Protein AF-A0ABD3WMX4-F1 (afdb_monomer_lite)

Secondary structure (DSSP, 8-state):
-----HHHHHHH-HHHHHHHHHHHTTSPPPGGGS--SHHHHHHHHTGGGEEEESEEEEEEEETTEEEEEE---HHHHHHHHHHHHHHS--

Structure (mmCIF, N/CA/C/O backbone):
data_AF-A0ABD3WMX4-F1
#
_entry.id   AF-A0ABD3WMX4-F1
#
loop_
_atom_site.group_PDB
_atom_site.id
_atom_site.type_symbol
_atom_site.label_atom_id
_atom_site.label_alt_id
_atom_site.label_comp_id
_atom_site.label_asym_id
_atom_site.label_entity_id
_atom_site.label_seq_id
_atom_site.pdbx_PDB_ins_code
_atom_site.Cartn_x
_atom_site.Cartn_y
_atom_site.Cartn_z
_atom_site.occupancy
_atom_site.B_iso_or_equiv
_atom_site.auth_seq_id
_atom_site.auth_comp_id
_atom_site.auth_asym_id
_atom_site.auth_atom_id
_atom_site.pdbx_PDB_model_num
ATOM 1 N N . MET A 1 1 ? 14.107 -14.092 -7.686 1.00 52.16 1 MET A N 1
ATOM 2 C CA . MET A 1 1 ? 13.199 -13.299 -6.838 1.00 52.16 1 MET A CA 1
ATOM 3 C C . MET A 1 1 ? 12.352 -14.294 -6.073 1.00 52.16 1 MET A C 1
ATOM 5 O O . MET A 1 1 ? 11.611 -15.041 -6.696 1.00 52.16 1 MET A O 1
ATOM 9 N N . THR A 1 2 ? 12.589 -14.436 -4.772 1.00 55.06 2 THR A N 1
ATOM 10 C CA . THR A 1 2 ? 11.774 -15.285 -3.892 1.00 55.06 2 THR A CA 1
ATOM 11 C C . THR A 1 2 ? 10.303 -14.923 -4.084 1.00 55.06 2 THR A C 1
ATOM 13 O O . THR A 1 2 ? 9.986 -13.752 -4.297 1.00 55.06 2 THR A O 1
ATOM 16 N N . ASP A 1 3 ? 9.421 -15.917 -4.046 1.00 79.25 3 ASP A N 1
ATOM 17 C CA . ASP A 1 3 ? 7.976 -15.718 -4.152 1.00 79.25 3 ASP A CA 1
ATOM 18 C C . ASP A 1 3 ? 7.494 -15.017 -2.868 1.00 79.25 3 ASP A C 1
ATOM 20 O O . ASP A 1 3 ? 7.157 -15.646 -1.864 1.00 79.25 3 ASP A O 1
ATOM 24 N N . ILE A 1 4 ? 7.647 -13.688 -2.822 1.00 86.19 4 ILE A N 1
ATOM 25 C CA . ILE A 1 4 ? 7.300 -12.888 -1.649 1.00 86.19 4 ILE A CA 1
ATOM 26 C C . ILE A 1 4 ? 5.779 -12.874 -1.547 1.00 86.19 4 ILE A C 1
ATOM 28 O O . ILE A 1 4 ? 5.091 -12.275 -2.375 1.00 86.19 4 ILE A O 1
ATOM 32 N N . ASP A 1 5 ? 5.259 -13.454 -0.469 1.00 92.88 5 ASP A N 1
ATOM 33 C CA . ASP A 1 5 ? 3.863 -13.273 -0.096 1.00 92.88 5 ASP A CA 1
ATOM 34 C C . ASP A 1 5 ? 3.635 -11.821 0.357 1.00 92.88 5 ASP A C 1
ATOM 36 O O . ASP A 1 5 ? 3.864 -11.431 1.510 1.00 92.88 5 ASP A O 1
ATOM 40 N N . TRP A 1 6 ? 3.175 -10.996 -0.583 1.00 93.69 6 TRP A N 1
ATOM 41 C CA . TRP A 1 6 ? 2.911 -9.578 -0.358 1.00 93.69 6 TRP A CA 1
ATOM 42 C C . TRP A 1 6 ? 1.774 -9.321 0.627 1.00 93.69 6 TRP A C 1
ATOM 44 O O . TRP A 1 6 ? 1.772 -8.276 1.279 1.00 93.69 6 TRP A O 1
ATOM 54 N N . SER A 1 7 ? 0.831 -10.254 0.772 1.00 93.44 7 SER A N 1
ATOM 55 C CA . SER A 1 7 ? -0.235 -10.155 1.772 1.00 93.44 7 SER A CA 1
ATOM 56 C C . SER A 1 7 ? 0.355 -10.245 3.168 1.00 93.44 7 SER A C 1
ATOM 58 O O . SER A 1 7 ? 0.141 -9.354 4.000 1.00 93.44 7 SER A O 1
ATOM 60 N N . VAL A 1 8 ? 1.204 -11.246 3.398 1.00 94.06 8 VAL A N 1
ATOM 61 C CA . VAL A 1 8 ? 1.926 -11.382 4.662 1.00 94.06 8 VAL A CA 1
ATOM 62 C C . VAL A 1 8 ? 2.847 -10.183 4.883 1.00 94.06 8 VAL A C 1
ATOM 64 O O . VAL A 1 8 ? 2.818 -9.595 5.968 1.00 94.06 8 VAL A O 1
ATOM 67 N N . ALA A 1 9 ? 3.611 -9.760 3.875 1.00 94.69 9 ALA A N 1
ATOM 68 C CA . ALA A 1 9 ? 4.554 -8.652 4.010 1.00 94.69 9 ALA A CA 1
ATOM 69 C C . ALA A 1 9 ? 3.853 -7.320 4.345 1.00 94.69 9 ALA A C 1
ATOM 71 O O . ALA A 1 9 ? 4.229 -6.643 5.304 1.00 94.69 9 ALA A O 1
ATOM 72 N N . GLN A 1 10 ? 2.780 -6.964 3.630 1.00 95.38 10 GLN A N 1
ATOM 73 C CA . GLN A 1 10 ? 2.006 -5.753 3.924 1.00 95.38 10 GLN A CA 1
ATOM 74 C C . GLN A 1 10 ? 1.279 -5.824 5.271 1.00 95.38 10 GLN A C 1
ATOM 76 O O . GLN A 1 10 ? 1.154 -4.802 5.946 1.00 95.38 10 GLN A O 1
ATOM 81 N N . SER A 1 11 ? 0.825 -7.008 5.697 1.00 93.19 11 SER A N 1
ATOM 82 C CA . SER A 1 11 ? 0.182 -7.178 7.007 1.00 93.19 11 SER A CA 1
ATOM 83 C C . SER A 1 11 ? 1.144 -6.945 8.180 1.00 93.19 11 SER A C 1
ATOM 85 O O . SER A 1 11 ? 0.706 -6.554 9.264 1.00 93.19 11 SER A O 1
ATOM 87 N N . LYS A 1 12 ? 2.449 -7.157 7.969 1.00 95.00 12 LYS A N 1
ATOM 88 C CA . LYS A 1 12 ? 3.498 -6.919 8.968 1.00 95.00 12 LYS A CA 1
ATOM 89 C C . LYS A 1 12 ? 3.944 -5.455 9.015 1.00 95.00 12 LYS A C 1
ATOM 91 O O . LYS A 1 12 ? 4.429 -5.014 10.054 1.00 95.00 12 LYS A O 1
ATOM 96 N N . ASP A 1 13 ? 3.752 -4.690 7.939 1.00 95.50 13 ASP A N 1
ATOM 97 C CA . ASP A 1 13 ? 4.084 -3.265 7.912 1.00 95.50 13 ASP A CA 1
ATOM 98 C C . ASP A 1 13 ? 3.046 -2.450 8.712 1.00 95.50 13 ASP A C 1
ATOM 100 O O . ASP A 1 13 ? 1.856 -2.460 8.380 1.00 95.50 13 ASP A O 1
ATOM 104 N N . PRO A 1 14 ? 3.453 -1.725 9.771 1.00 93.56 14 PRO A N 1
ATOM 105 C CA . PRO A 1 14 ? 2.515 -1.033 10.649 1.00 93.56 14 PRO A CA 1
ATOM 106 C C . PRO A 1 14 ? 1.755 0.094 9.942 1.00 93.56 14 PRO A C 1
ATOM 108 O O . PRO A 1 14 ? 0.594 0.330 10.274 1.00 93.56 14 PRO A O 1
ATOM 111 N N . VAL A 1 15 ? 2.380 0.756 8.963 1.00 93.88 15 VAL A N 1
ATOM 112 C CA . VAL A 1 15 ? 1.762 1.839 8.195 1.00 93.88 15 VAL A CA 1
ATOM 113 C C . VAL A 1 15 ? 0.759 1.240 7.219 1.00 93.88 15 VAL A C 1
ATOM 115 O O . VAL A 1 15 ? -0.419 1.592 7.244 1.00 93.88 15 VAL A O 1
ATOM 118 N N . ILE A 1 16 ? 1.196 0.300 6.379 1.00 94.62 16 ILE A N 1
ATOM 119 C CA . ILE A 1 16 ? 0.345 -0.278 5.332 1.00 94.62 16 ILE A CA 1
ATOM 120 C C . ILE A 1 16 ? -0.829 -1.044 5.940 1.00 94.62 16 ILE A C 1
ATOM 122 O O . ILE A 1 16 ? -1.957 -0.887 5.471 1.00 94.62 16 ILE A O 1
ATOM 126 N N . ARG A 1 17 ? -0.616 -1.800 7.024 1.00 92.94 17 ARG A N 1
ATOM 127 C CA . ARG A 1 17 ? -1.691 -2.510 7.730 1.00 92.94 17 ARG A CA 1
ATOM 128 C C . ARG A 1 17 ? -2.812 -1.573 8.175 1.00 92.94 17 ARG A C 1
ATOM 130 O O . ARG A 1 17 ? -3.981 -1.947 8.098 1.00 92.94 17 ARG A O 1
ATOM 137 N N . GLU A 1 18 ? -2.485 -0.372 8.650 1.00 91.56 18 GLU A N 1
ATOM 138 C CA . GLU A 1 18 ? -3.498 0.618 9.028 1.00 91.56 18 GLU A CA 1
ATOM 139 C C . GLU A 1 18 ? -4.331 1.053 7.814 1.00 91.56 18 GLU A C 1
ATOM 141 O O . GLU A 1 18 ? -5.560 1.118 7.883 1.00 91.56 18 GLU A O 1
ATOM 146 N N . TRP A 1 19 ? -3.676 1.279 6.676 1.00 91.94 19 TRP A N 1
ATOM 147 C CA . TRP A 1 19 ? -4.344 1.670 5.437 1.00 91.94 19 TRP A CA 1
ATOM 148 C C . TRP A 1 19 ? -5.157 0.546 4.801 1.00 91.94 19 TRP A C 1
ATOM 150 O O . TRP A 1 19 ? -6.216 0.829 4.249 1.00 91.94 19 TRP A O 1
ATOM 160 N N . ILE A 1 20 ? -4.742 -0.715 4.942 1.00 91.81 20 ILE A N 1
ATOM 161 C CA . ILE A 1 20 ? -5.557 -1.873 4.548 1.00 91.81 20 ILE A CA 1
ATOM 162 C C . ILE A 1 20 ? -6.877 -1.876 5.321 1.00 91.81 20 ILE A C 1
ATOM 164 O O . ILE A 1 20 ? -7.931 -2.061 4.714 1.00 91.81 20 ILE A O 1
ATOM 168 N N . LYS A 1 21 ? -6.842 -1.637 6.641 1.00 89.31 21 LYS A N 1
ATOM 169 C CA . LYS A 1 21 ? -8.062 -1.552 7.460 1.00 89.31 21 LYS A CA 1
ATOM 170 C C . LYS A 1 21 ? -8.970 -0.424 6.967 1.00 89.31 21 LYS A C 1
ATOM 172 O O . LYS A 1 21 ? -10.108 -0.685 6.606 1.00 89.31 21 LYS A O 1
ATOM 177 N N . LYS A 1 22 ? -8.433 0.794 6.835 1.00 88.44 22 LYS A N 1
ATOM 178 C CA . LYS A 1 22 ? -9.204 1.967 6.380 1.00 88.44 22 LYS A CA 1
ATOM 179 C C . LYS A 1 22 ? -9.753 1.812 4.954 1.00 88.44 22 LYS A C 1
ATOM 181 O O . LYS A 1 22 ? -10.839 2.297 4.662 1.00 88.44 22 LYS A O 1
ATOM 186 N N . ALA A 1 23 ? -9.033 1.133 4.059 1.00 88.12 23 ALA A N 1
ATOM 187 C CA . ALA A 1 23 ? -9.493 0.877 2.693 1.00 88.12 23 ALA A CA 1
ATOM 188 C C . ALA A 1 23 ? -10.678 -0.107 2.635 1.00 88.12 23 ALA A C 1
ATOM 190 O O . ALA A 1 23 ? -11.509 0.006 1.733 1.00 88.12 23 ALA A O 1
ATOM 191 N N . ARG A 1 24 ? -10.792 -1.045 3.592 1.00 86.12 24 ARG A N 1
ATOM 192 C CA . ARG A 1 24 ? -11.956 -1.950 3.695 1.00 86.12 24 ARG A CA 1
ATOM 193 C C . ARG A 1 24 ? -13.240 -1.205 4.040 1.00 86.12 24 ARG A C 1
ATOM 195 O O . ARG A 1 24 ? -14.291 -1.565 3.520 1.00 86.12 24 ARG A O 1
ATOM 202 N N . ASP A 1 25 ? -13.133 -0.138 4.824 1.00 80.38 25 ASP A N 1
ATOM 203 C CA . ASP A 1 25 ? -14.274 0.656 5.295 1.00 80.38 25 ASP A CA 1
ATOM 204 C C . ASP A 1 25 ? -14.871 1.572 4.199 1.00 80.38 25 ASP A C 1
ATOM 206 O O . ASP A 1 25 ? -15.822 2.309 4.448 1.00 80.38 25 ASP A O 1
ATOM 210 N N . LYS A 1 26 ? -14.332 1.525 2.967 1.00 68.94 26 LYS A N 1
ATOM 211 C CA . LYS A 1 26 ? -14.792 2.220 1.740 1.00 68.94 26 LYS A CA 1
ATOM 212 C C . LYS A 1 26 ? -14.953 3.750 1.826 1.00 68.94 26 LYS A C 1
ATOM 214 O O . LYS A 1 26 ? -15.438 4.358 0.875 1.00 68.94 26 LYS A O 1
ATOM 219 N N . GLY A 1 27 ? -14.483 4.395 2.891 1.00 78.75 27 GLY A N 1
ATOM 220 C CA . GLY A 1 27 ? -14.501 5.851 3.058 1.00 78.75 27 GLY A CA 1
ATOM 221 C C . GLY A 1 27 ? -13.100 6.434 3.210 1.00 78.75 27 GLY A C 1
ATOM 222 O O . GLY A 1 27 ? -12.251 5.860 3.892 1.00 78.75 27 GLY A O 1
ATOM 223 N N . LYS A 1 28 ? -12.843 7.605 2.607 1.00 83.94 28 LYS A N 1
ATOM 224 C CA . LYS A 1 28 ? -11.605 8.343 2.894 1.00 83.94 28 LYS A CA 1
ATOM 225 C C . LYS A 1 28 ? -11.605 8.735 4.377 1.00 83.94 28 LYS A C 1
ATOM 227 O O . LYS A 1 28 ? -12.552 9.389 4.812 1.00 83.94 28 LYS A O 1
ATOM 232 N N . PRO A 1 29 ? -10.569 8.376 5.156 1.00 87.81 29 PRO A N 1
ATOM 233 C CA . PRO A 1 29 ? -10.523 8.723 6.571 1.00 87.81 29 PRO A CA 1
ATOM 234 C C . PRO A 1 29 ? -10.498 10.243 6.763 1.00 87.81 29 PRO A C 1
ATOM 236 O O . PRO A 1 29 ? -9.967 10.975 5.927 1.00 87.81 29 PRO A O 1
ATOM 239 N N 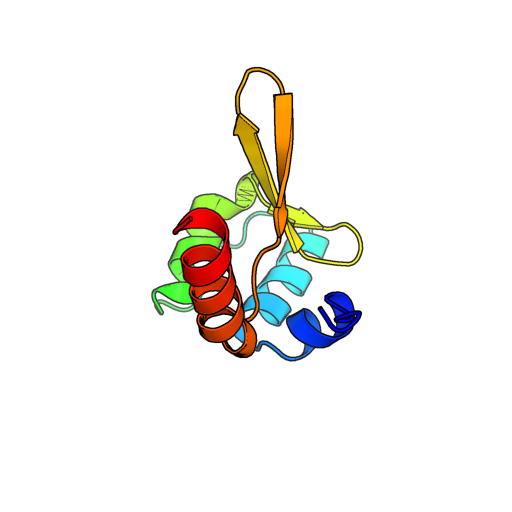. ASN A 1 30 ? -11.021 10.735 7.887 1.00 89.75 30 ASN A N 1
ATOM 240 C CA . ASN A 1 30 ? -10.873 12.144 8.255 1.00 89.75 30 ASN A CA 1
ATOM 241 C C . ASN A 1 30 ? -9.381 12.457 8.476 1.00 89.75 30 ASN A C 1
ATOM 243 O O . ASN A 1 30 ? -8.681 11.691 9.142 1.00 89.75 30 ASN A O 1
ATOM 247 N N . ARG A 1 31 ? -8.891 13.595 7.965 1.00 89.81 31 ARG A N 1
ATOM 248 C CA . ARG A 1 31 ? -7.501 14.051 8.134 1.00 89.81 31 ARG A CA 1
ATOM 249 C C . ARG A 1 31 ? -7.039 14.073 9.597 1.00 89.81 31 ARG A C 1
ATOM 251 O O . ARG A 1 31 ? -5.871 13.783 9.846 1.00 89.81 31 ARG A O 1
ATOM 258 N N . GLN A 1 32 ? -7.926 14.403 10.534 1.00 91.06 32 GLN A N 1
ATOM 259 C CA . GLN A 1 32 ? -7.642 14.440 11.975 1.00 91.06 32 GLN A CA 1
ATOM 260 C C . GLN A 1 32 ? -7.421 13.039 12.569 1.00 91.06 32 GLN A C 1
ATOM 262 O O . GLN A 1 32 ? -6.715 12.896 13.558 1.00 91.06 32 GLN A O 1
ATOM 267 N N . SER A 1 33 ? -7.974 11.998 11.936 1.00 88.50 33 SER A N 1
ATOM 268 C CA . SER A 1 33 ? -7.831 10.594 12.354 1.00 88.50 33 SER A CA 1
ATOM 269 C C . SER A 1 33 ? -6.570 9.906 11.814 1.00 88.50 33 SER A C 1
ATOM 271 O O . SER A 1 33 ? -6.397 8.703 12.007 1.00 88.50 33 SER A O 1
ATOM 273 N N . VAL A 1 34 ? -5.727 10.637 11.074 1.00 90.44 34 VAL A N 1
ATOM 274 C CA . VAL A 1 34 ? -4.535 10.103 10.403 1.00 90.44 34 VAL A CA 1
ATOM 275 C C . VAL A 1 34 ? -3.272 10.682 11.050 1.00 90.44 34 VAL A C 1
ATOM 277 O O . VAL A 1 34 ? -3.177 11.910 11.180 1.00 90.44 34 VAL A O 1
ATOM 280 N N . PRO A 1 35 ? -2.274 9.842 11.396 1.00 92.19 35 PRO A N 1
ATOM 281 C CA . PRO A 1 35 ? -0.991 10.310 11.911 1.00 92.19 35 PRO A CA 1
ATOM 282 C C . PRO A 1 35 ? -0.327 11.352 11.001 1.00 92.19 35 PRO A C 1
ATOM 284 O O . PRO A 1 35 ? -0.379 11.266 9.775 1.00 92.19 35 PRO A O 1
ATOM 287 N N . THR A 1 36 ? 0.362 12.329 11.592 1.00 91.31 36 THR A N 1
ATOM 288 C CA . THR A 1 36 ? 1.065 13.402 10.859 1.00 91.31 36 THR A CA 1
ATOM 289 C C . THR A 1 36 ? 2.402 12.968 10.255 1.00 91.31 36 THR A C 1
ATOM 291 O O . THR A 1 36 ? 3.075 13.768 9.605 1.00 91.31 36 THR A O 1
ATOM 294 N N . ARG A 1 37 ? 2.800 11.703 10.433 1.00 93.69 37 ARG A N 1
ATOM 295 C CA . ARG A 1 37 ? 4.026 11.164 9.842 1.00 93.69 37 ARG A CA 1
ATOM 296 C C . ARG A 1 37 ? 3.932 11.128 8.312 1.00 93.69 37 ARG A C 1
ATOM 298 O O . ARG A 1 37 ? 2.888 10.804 7.746 1.00 93.69 37 ARG A O 1
ATOM 305 N N . ARG A 1 38 ? 5.043 11.443 7.636 1.00 90.31 38 ARG A N 1
ATOM 306 C CA . ARG A 1 38 ? 5.107 11.611 6.168 1.00 90.31 38 ARG A CA 1
ATOM 307 C C . ARG A 1 38 ? 4.602 10.399 5.383 1.00 90.31 38 ARG A C 1
ATOM 309 O O . ARG A 1 38 ? 3.917 10.568 4.382 1.00 90.31 38 ARG A O 1
ATOM 316 N N . ASP A 1 39 ? 4.927 9.200 5.842 1.00 91.12 39 ASP A N 1
ATOM 317 C CA . ASP A 1 39 ? 4.503 7.921 5.270 1.00 91.12 39 ASP A CA 1
ATOM 318 C C . ASP A 1 39 ? 2.975 7.751 5.295 1.00 91.12 39 ASP A C 1
ATOM 320 O O . ASP A 1 39 ? 2.383 7.391 4.277 1.00 91.12 39 ASP A O 1
ATOM 324 N N . HIS A 1 40 ? 2.315 8.106 6.399 1.00 93.44 40 HIS A N 1
ATOM 325 C CA . HIS A 1 40 ? 0.849 8.115 6.457 1.00 93.44 40 HIS A CA 1
ATOM 326 C C . HIS A 1 40 ? 0.250 9.213 5.576 1.00 93.44 40 HIS A C 1
ATOM 328 O O . HIS A 1 40 ? -0.727 8.970 4.868 1.00 93.44 40 HIS A O 1
ATOM 334 N N . LEU A 1 41 ? 0.839 10.410 5.574 1.00 93.12 41 LEU A N 1
ATOM 335 C CA . LEU A 1 41 ? 0.339 11.516 4.759 1.00 93.12 41 LEU A CA 1
ATOM 336 C C . LEU A 1 41 ? 0.413 11.206 3.260 1.00 93.12 41 LEU A C 1
ATOM 338 O O . LEU A 1 41 ? -0.545 11.476 2.542 1.00 93.12 41 LEU A O 1
ATOM 342 N N . ALA A 1 42 ? 1.497 10.594 2.782 1.00 91.12 42 ALA A N 1
ATOM 343 C CA . ALA A 1 42 ? 1.639 10.214 1.377 1.00 91.12 42 ALA A CA 1
ATOM 344 C C . ALA A 1 42 ? 0.507 9.279 0.910 1.00 91.12 42 ALA A C 1
ATOM 346 O O . ALA A 1 42 ? -0.082 9.481 -0.158 1.00 91.12 42 ALA A O 1
ATOM 347 N N . ILE A 1 43 ? 0.154 8.293 1.738 1.00 92.31 43 ILE A N 1
ATOM 348 C CA . ILE A 1 43 ? -0.940 7.363 1.442 1.00 92.31 43 ILE A CA 1
ATOM 349 C C . ILE A 1 43 ? -2.298 8.077 1.556 1.00 92.31 43 ILE A C 1
ATOM 351 O O . ILE A 1 43 ? -3.141 7.932 0.674 1.00 92.31 43 ILE A O 1
ATOM 355 N N . PHE A 1 44 ? -2.492 8.937 2.562 1.00 93.56 44 PHE A N 1
ATOM 356 C CA . PHE A 1 44 ? -3.711 9.744 2.715 1.00 93.56 44 PHE A CA 1
ATOM 357 C C . PHE A 1 44 ? -4.018 10.609 1.486 1.00 93.56 44 PHE A C 1
ATOM 359 O O . PHE A 1 44 ? -5.157 10.648 1.009 1.00 93.56 44 PHE A O 1
ATOM 366 N N . TRP A 1 45 ? -3.010 11.306 0.961 1.00 91.75 45 TRP A N 1
ATOM 367 C CA . TRP A 1 45 ? -3.170 12.182 -0.201 1.00 91.75 45 TRP A CA 1
ATOM 368 C C . TRP A 1 45 ? -3.492 11.410 -1.478 1.00 91.75 45 TRP A C 1
ATOM 370 O O . TRP A 1 45 ? -4.149 11.938 -2.373 1.00 91.75 45 TRP A O 1
ATOM 380 N N . THR A 1 46 ? -3.092 10.143 -1.541 1.00 91.12 46 THR A N 1
ATOM 381 C CA . THR A 1 46 ? -3.337 9.262 -2.684 1.00 91.12 46 THR A CA 1
ATOM 382 C C . THR A 1 46 ? -4.477 8.269 -2.452 1.00 91.12 46 THR A C 1
ATOM 384 O O . THR A 1 46 ? -4.702 7.418 -3.307 1.00 91.12 46 THR A O 1
ATOM 387 N N . PHE A 1 47 ? -5.252 8.412 -1.368 1.00 91.44 47 PHE A N 1
ATOM 388 C CA . PHE A 1 47 ? -6.243 7.422 -0.928 1.00 91.44 47 PHE A CA 1
ATOM 389 C C . PHE A 1 47 ? -7.243 6.998 -2.011 1.00 91.44 47 PHE A C 1
ATOM 391 O O . PHE A 1 47 ? -7.484 5.812 -2.188 1.00 91.44 47 PHE A O 1
ATOM 398 N N . TYR A 1 48 ? -7.784 7.942 -2.786 1.00 89.38 48 TYR A N 1
ATOM 399 C CA . TYR A 1 48 ? -8.748 7.639 -3.857 1.00 89.38 48 TYR A CA 1
ATOM 400 C C . TYR A 1 48 ? -8.166 6.810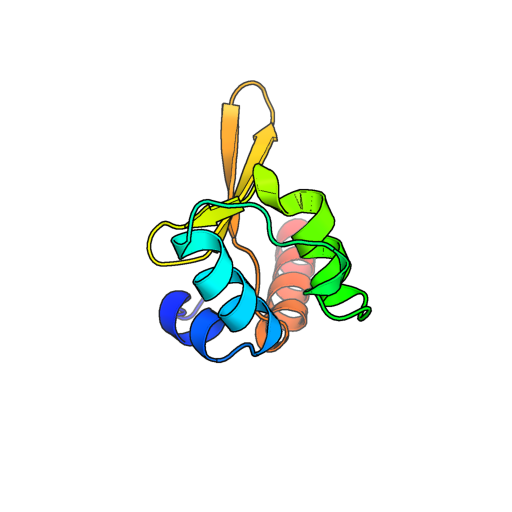 -5.005 1.00 89.38 48 TYR A C 1
ATOM 402 O O . TYR A 1 48 ? -8.905 6.245 -5.803 1.00 89.38 48 TYR A O 1
ATOM 410 N N . LYS A 1 49 ? -6.837 6.751 -5.103 1.00 91.56 49 LYS A N 1
ATOM 411 C CA . LYS A 1 49 ? -6.128 5.915 -6.069 1.00 91.56 49 LYS A CA 1
ATOM 412 C C . LYS A 1 49 ? -5.842 4.527 -5.500 1.00 91.56 49 LYS A C 1
ATOM 414 O O . LYS A 1 49 ? -5.327 3.690 -6.228 1.00 91.56 49 LYS A O 1
ATOM 419 N N . LEU A 1 50 ? -6.122 4.267 -4.225 1.00 91.88 50 LEU A N 1
ATOM 420 C CA . LEU A 1 50 ? -5.858 2.969 -3.618 1.00 91.88 50 LEU A CA 1
ATOM 421 C C . LEU A 1 50 ? -6.938 1.959 -3.999 1.00 91.88 50 LEU A C 1
ATOM 423 O O . LEU A 1 50 ? -8.119 2.279 -4.110 1.00 91.88 50 LEU A O 1
ATOM 427 N N . CYS A 1 51 ? -6.515 0.716 -4.179 1.00 91.75 51 CYS A N 1
ATOM 428 C CA . CYS A 1 51 ? -7.376 -0.417 -4.461 1.00 91.75 51 CYS A CA 1
ATOM 429 C C . CYS A 1 51 ? -6.937 -1.594 -3.596 1.00 91.75 51 CYS A C 1
ATOM 431 O O . CYS A 1 51 ? -5.750 -1.904 -3.544 1.00 91.75 51 CYS A O 1
ATOM 433 N N . LEU A 1 52 ? -7.884 -2.254 -2.933 1.00 92.25 52 LEU A N 1
ATOM 434 C CA . LEU A 1 52 ? -7.619 -3.440 -2.125 1.00 92.25 52 LEU A CA 1
ATOM 435 C C . LEU A 1 52 ? -8.060 -4.693 -2.892 1.00 92.25 52 LEU A C 1
ATOM 437 O O . LEU A 1 52 ? -9.241 -4.839 -3.193 1.00 92.25 52 LEU A O 1
ATOM 441 N N . GLN A 1 53 ? -7.116 -5.583 -3.201 1.00 90.88 53 GLN A N 1
ATOM 442 C CA . GLN A 1 53 ? -7.340 -6.869 -3.879 1.00 90.88 53 GLN A CA 1
ATOM 443 C C . GLN A 1 53 ? -6.479 -7.944 -3.200 1.00 90.88 53 GLN A C 1
ATOM 445 O O . GLN A 1 53 ? -5.459 -8.372 -3.728 1.00 90.88 53 GLN A O 1
ATOM 450 N N . GLY A 1 54 ? -6.808 -8.284 -1.950 1.00 90.19 54 GLY A N 1
ATOM 451 C CA . GLY A 1 54 ? -5.937 -9.080 -1.070 1.00 90.19 54 GLY A CA 1
ATOM 452 C C . GLY A 1 54 ? -4.785 -8.258 -0.479 1.00 90.19 54 GLY A C 1
ATOM 453 O O . GLY A 1 54 ? -4.61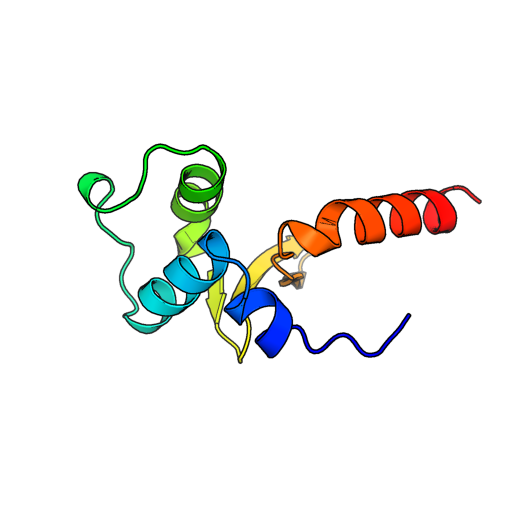9 -8.229 0.737 1.00 90.19 54 GLY A O 1
ATOM 454 N N . VAL A 1 55 ? -4.089 -7.491 -1.320 1.00 94.06 55 VAL A N 1
ATOM 455 C CA . VAL A 1 55 ? -3.089 -6.478 -0.946 1.00 94.06 55 VAL A CA 1
ATOM 456 C C . VAL A 1 55 ? -3.504 -5.091 -1.426 1.00 94.06 55 VAL A C 1
ATOM 458 O O . VAL A 1 55 ? -4.408 -4.952 -2.258 1.00 94.06 55 VAL A O 1
ATOM 461 N N . ILE A 1 56 ? -2.880 -4.047 -0.880 1.00 94.19 56 ILE A N 1
ATOM 462 C CA . ILE A 1 56 ? -3.126 -2.677 -1.319 1.00 94.19 56 ILE A CA 1
ATOM 463 C C . ILE A 1 56 ? -2.248 -2.334 -2.526 1.00 94.19 56 ILE A C 1
ATOM 465 O O . ILE A 1 56 ? -1.019 -2.464 -2.508 1.00 94.19 56 ILE A O 1
ATOM 469 N N . TYR A 1 57 ? -2.916 -1.863 -3.569 1.00 94.94 57 TYR A N 1
ATOM 470 C CA . TYR A 1 57 ? -2.334 -1.316 -4.782 1.00 94.94 57 TYR A CA 1
ATOM 471 C C . TYR A 1 57 ? -2.682 0.161 -4.902 1.00 94.94 57 TYR A C 1
ATOM 473 O O . TYR A 1 57 ? -3.686 0.631 -4.365 1.00 94.94 57 TYR A O 1
ATOM 481 N N . ARG A 1 58 ? -1.889 0.883 -5.685 1.00 93.38 58 ARG A N 1
ATOM 482 C CA . ARG A 1 58 ? -2.221 2.200 -6.217 1.00 93.38 58 ARG A CA 1
ATOM 483 C C . ARG A 1 58 ? -2.549 2.057 -7.700 1.00 93.38 58 ARG A C 1
ATOM 485 O O . ARG A 1 58 ? -1.726 1.573 -8.468 1.00 93.38 58 ARG A O 1
ATOM 492 N N . ARG A 1 59 ? -3.726 2.517 -8.109 1.00 93.12 59 ARG A N 1
ATOM 493 C CA . ARG A 1 59 ? -4.104 2.685 -9.512 1.00 93.12 59 ARG A CA 1
ATOM 494 C C . ARG A 1 59 ? -3.376 3.889 -10.096 1.00 93.12 59 ARG A C 1
ATOM 496 O O . ARG A 1 59 ? -3.384 4.981 -9.514 1.00 93.12 59 ARG A O 1
ATOM 503 N N . THR A 1 60 ? -2.763 3.694 -11.250 1.00 91.44 60 THR A N 1
ATOM 504 C CA . THR A 1 60 ? -2.195 4.761 -12.072 1.00 91.44 60 THR A CA 1
ATOM 505 C C . THR A 1 60 ? -2.688 4.613 -13.500 1.00 91.44 60 THR A C 1
ATOM 507 O O . THR A 1 60 ? -3.142 3.543 -13.887 1.00 91.44 60 THR A O 1
ATOM 510 N N . ARG A 1 61 ? -2.591 5.688 -14.279 1.00 88.19 61 ARG A N 1
ATOM 511 C CA . ARG A 1 61 ? -2.778 5.642 -15.725 1.00 88.19 61 ARG A CA 1
AT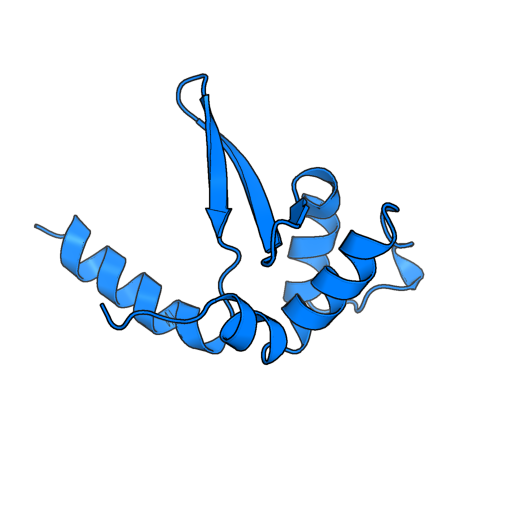OM 512 C C . ARG A 1 61 ? -1.422 5.891 -16.367 1.00 88.19 61 ARG A C 1
ATOM 514 O O . ARG A 1 61 ? -0.762 6.865 -16.005 1.00 88.19 61 ARG A O 1
ATOM 521 N N . ALA A 1 62 ? -0.997 4.998 -17.246 1.00 85.25 62 ALA A N 1
ATOM 522 C CA . ALA A 1 62 ? 0.220 5.143 -18.036 1.00 85.25 62 ALA A CA 1
ATOM 523 C C . ALA A 1 62 ? -0.039 4.565 -19.425 1.00 85.25 62 ALA A C 1
ATOM 525 O O . ALA A 1 62 ? -0.604 3.476 -19.524 1.00 85.25 62 ALA A O 1
ATOM 526 N N . ASP A 1 63 ? 0.372 5.292 -20.463 1.00 79.56 63 ASP A N 1
ATOM 527 C CA . ASP A 1 63 ? 0.244 4.870 -21.866 1.00 79.56 63 ASP A CA 1
ATOM 528 C C . ASP A 1 63 ? -1.203 4.490 -22.231 1.00 79.56 63 ASP A C 1
ATOM 530 O O . ASP A 1 63 ? -1.460 3.435 -22.790 1.00 79.56 63 ASP A O 1
ATOM 534 N N . ASP A 1 64 ? -2.166 5.315 -21.805 1.00 84.44 64 ASP A N 1
ATOM 535 C CA . ASP A 1 64 ? -3.613 5.091 -21.965 1.00 84.44 64 ASP A CA 1
ATOM 536 C C . ASP A 1 64 ? -4.217 3.838 -21.312 1.00 84.44 64 ASP A C 1
ATOM 538 O O . ASP A 1 64 ? -5.422 3.607 -21.419 1.00 84.44 64 ASP A O 1
ATOM 542 N N . HIS A 1 65 ? -3.440 3.109 -20.510 1.00 84.12 65 HIS A N 1
ATOM 543 C CA . HIS A 1 65 ? -3.916 1.955 -19.755 1.00 84.12 65 HIS A CA 1
ATOM 544 C C . HIS A 1 65 ? -3.898 2.198 -18.242 1.00 84.12 65 HIS A C 1
ATOM 546 O O . HIS A 1 65 ? -3.000 2.845 -17.690 1.00 84.12 65 HIS A O 1
ATOM 552 N N . ASP A 1 66 ? -4.893 1.637 -17.552 1.00 88.12 66 ASP A N 1
ATOM 553 C CA . ASP A 1 66 ? -4.891 1.549 -16.095 1.00 88.12 66 ASP A CA 1
ATOM 554 C C . ASP A 1 66 ? -3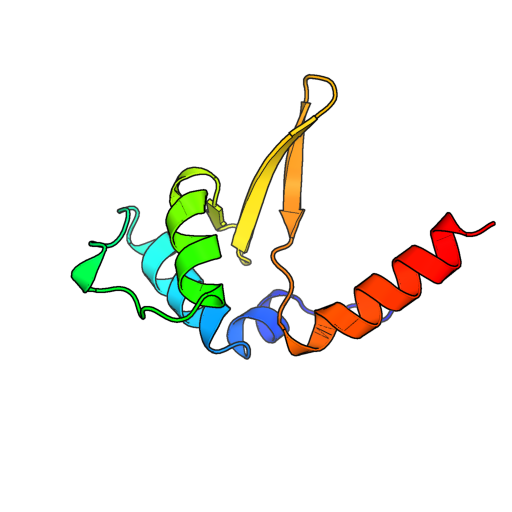.875 0.488 -15.652 1.00 88.12 66 ASP A C 1
ATOM 556 O O . ASP A 1 66 ? -3.936 -0.671 -16.062 1.00 88.12 66 ASP A O 1
ATOM 560 N N . LYS A 1 67 ? -2.937 0.884 -14.790 1.00 92.12 67 LYS A N 1
ATOM 561 C CA . LYS A 1 67 ? -1.921 0.007 -14.198 1.00 92.12 67 LYS A CA 1
ATOM 562 C C . LYS A 1 67 ? -2.098 -0.057 -12.680 1.00 92.12 67 LYS A C 1
ATOM 564 O O . LYS A 1 67 ? -2.483 0.919 -12.028 1.00 92.12 67 LYS A O 1
ATOM 569 N N . LEU A 1 68 ? -1.793 -1.219 -12.102 1.00 92.50 68 LEU A N 1
ATOM 570 C CA . LEU A 1 68 ? -1.734 -1.421 -10.655 1.00 92.50 68 LEU A CA 1
ATOM 571 C C . LEU A 1 68 ? -0.276 -1.397 -10.201 1.00 92.50 68 LEU A C 1
ATOM 573 O O . LEU A 1 68 ? 0.533 -2.210 -10.633 1.00 92.50 68 LEU A O 1
ATOM 577 N N . GLN A 1 69 ? 0.051 -0.470 -9.307 1.00 92.56 69 GLN A N 1
ATOM 578 C CA . GLN A 1 69 ? 1.352 -0.398 -8.655 1.00 92.56 69 GLN A CA 1
ATOM 579 C C . GLN A 1 69 ? 1.247 -0.961 -7.243 1.00 92.56 69 GLN A C 1
ATOM 581 O O . GLN A 1 69 ? 0.416 -0.513 -6.449 1.00 92.56 69 GLN A O 1
ATOM 586 N N . LEU A 1 70 ? 2.093 -1.934 -6.920 1.00 93.62 70 LEU A N 1
ATOM 587 C CA . LEU A 1 70 ? 2.164 -2.494 -5.578 1.00 93.62 70 LEU A CA 1
ATOM 588 C C . LEU A 1 70 ? 2.674 -1.437 -4.589 1.00 93.62 70 LEU A C 1
ATOM 590 O O . LEU A 1 70 ? 3.689 -0.783 -4.827 1.00 93.62 70 LEU A O 1
ATOM 594 N N . VAL A 1 71 ? 1.991 -1.282 -3.454 1.00 93.56 71 VAL A N 1
ATOM 595 C CA . VAL A 1 71 ? 2.502 -0.452 -2.357 1.00 93.56 71 VAL A CA 1
ATOM 596 C C . VAL A 1 71 ? 3.481 -1.287 -1.534 1.00 93.56 71 VAL A C 1
ATOM 598 O O . VAL A 1 71 ? 3.087 -2.231 -0.850 1.00 93.56 71 VAL A O 1
ATOM 601 N N . LEU A 1 72 ? 4.767 -0.945 -1.609 1.00 93.31 72 LEU A N 1
ATOM 602 C CA . LEU A 1 72 ? 5.829 -1.727 -0.975 1.00 93.31 72 LEU A CA 1
ATOM 603 C C . LEU A 1 72 ? 5.928 -1.476 0.544 1.00 93.31 72 LEU A C 1
ATOM 605 O O . LEU A 1 72 ? 6.054 -0.308 0.962 1.00 93.31 72 LEU A O 1
ATOM 609 N N . PRO A 1 73 ? 5.960 -2.551 1.361 1.00 94.06 73 PRO A N 1
ATOM 610 C CA . PRO A 1 73 ? 6.374 -2.501 2.763 1.00 94.06 73 PRO A CA 1
ATOM 611 C C . PRO A 1 73 ? 7.732 -1.834 2.917 1.00 94.06 73 PRO A C 1
ATOM 613 O O . PRO A 1 73 ? 8.614 -2.021 2.080 1.00 94.06 73 PRO A O 1
ATOM 616 N N . LYS A 1 74 ? 7.925 -1.071 3.996 1.00 91.81 74 LYS A N 1
ATOM 617 C CA . LYS A 1 74 ? 9.174 -0.332 4.228 1.00 91.81 7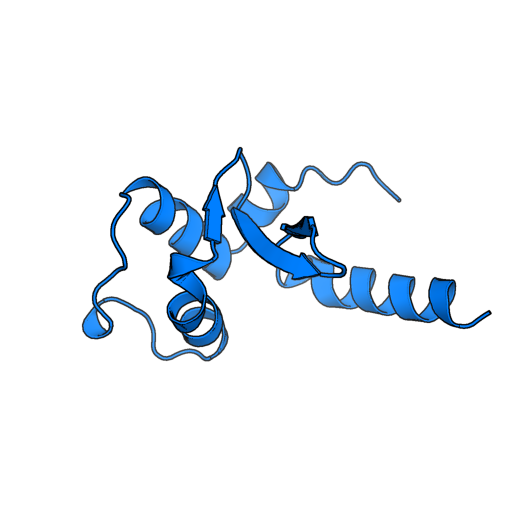4 LYS A CA 1
ATOM 618 C C . LYS A 1 74 ? 10.400 -1.251 4.207 1.00 91.81 74 LYS A C 1
ATOM 620 O O . LYS A 1 74 ? 11.409 -0.863 3.631 1.00 91.81 74 LYS A O 1
ATOM 625 N N . SER A 1 75 ? 10.284 -2.454 4.772 1.00 91.56 75 SER A N 1
ATOM 626 C CA . SER A 1 75 ? 11.347 -3.468 4.824 1.00 91.56 75 SER A CA 1
ATOM 627 C C . SER A 1 75 ? 11.855 -3.915 3.457 1.00 91.56 75 SER A C 1
ATOM 629 O O . SER A 1 75 ? 12.992 -4.346 3.356 1.00 91.56 75 SER A O 1
ATOM 631 N N . ASN A 1 76 ? 11.028 -3.819 2.415 1.00 92.25 76 ASN A N 1
ATOM 632 C CA . ASN A 1 76 ? 11.352 -4.332 1.083 1.00 92.25 76 ASN A CA 1
ATOM 633 C C . ASN A 1 76 ? 11.743 -3.224 0.101 1.00 92.25 76 ASN A C 1
ATOM 635 O O . ASN A 1 76 ? 12.083 -3.512 -1.040 1.00 92.25 76 ASN A O 1
ATOM 639 N N . ARG A 1 77 ? 11.671 -1.946 0.502 1.00 89.75 77 ARG A N 1
ATOM 640 C CA . ARG A 1 77 ? 11.940 -0.828 -0.416 1.00 89.75 77 ARG A CA 1
ATOM 641 C C . ARG A 1 77 ? 13.394 -0.787 -0.860 1.00 89.75 77 ARG A C 1
ATOM 643 O O . ARG A 1 77 ? 13.625 -0.596 -2.041 1.00 89.75 77 ARG A O 1
ATOM 650 N N . GLU A 1 78 ? 14.340 -0.951 0.061 1.00 89.12 78 GLU A N 1
ATOM 651 C CA . GLU A 1 78 ? 15.772 -0.900 -0.270 1.00 89.12 78 GLU A CA 1
ATOM 652 C C . GLU A 1 78 ? 16.165 -2.032 -1.218 1.00 89.12 78 GLU A C 1
ATOM 654 O O . GLU A 1 78 ? 16.765 -1.771 -2.252 1.00 89.12 78 GLU A O 1
ATOM 659 N N . GLU A 1 79 ? 15.731 -3.259 -0.927 1.00 87.88 79 GLU A N 1
ATOM 660 C CA . GLU A 1 79 ? 15.973 -4.429 -1.778 1.00 87.88 79 GLU A CA 1
ATOM 661 C C . GLU A 1 79 ? 15.388 -4.247 -3.186 1.00 87.88 79 GLU A C 1
ATOM 663 O O . GLU A 1 79 ? 16.088 -4.429 -4.180 1.00 87.88 79 GLU A O 1
ATOM 668 N N . VAL A 1 80 ? 14.119 -3.830 -3.286 1.00 86.31 80 VAL A N 1
ATOM 669 C CA . VAL A 1 80 ? 13.468 -3.617 -4.588 1.00 86.31 80 VAL A CA 1
ATOM 670 C C . VAL A 1 80 ? 14.127 -2.476 -5.360 1.00 86.31 80 VAL A C 1
ATOM 672 O O . VAL A 1 80 ? 14.294 -2.588 -6.570 1.00 86.31 80 VAL A O 1
ATOM 675 N N . MET A 1 81 ? 14.512 -1.388 -4.689 1.00 85.19 81 MET A N 1
ATOM 676 C CA . MET A 1 81 ? 15.213 -0.287 -5.351 1.00 85.19 81 MET A CA 1
ATOM 677 C C . MET A 1 81 ? 16.597 -0.716 -5.838 1.00 85.19 81 MET A C 1
ATOM 679 O O . MET A 1 81 ? 16.938 -0.400 -6.972 1.00 85.19 81 MET A O 1
ATOM 683 N N . SER A 1 82 ? 17.357 -1.465 -5.032 1.00 84.19 82 SER A N 1
ATOM 684 C CA . SER A 1 82 ? 18.656 -2.013 -5.444 1.00 84.19 82 SER A CA 1
ATOM 685 C C . SER A 1 82 ? 18.505 -2.871 -6.695 1.00 84.19 82 SER A C 1
ATOM 687 O O . SER A 1 82 ? 19.157 -2.610 -7.696 1.00 84.19 82 SER A O 1
ATOM 689 N N . TYR A 1 83 ? 17.553 -3.808 -6.688 1.00 80.50 83 TYR A N 1
ATOM 690 C CA . TYR A 1 83 ? 17.292 -4.665 -7.841 1.00 80.50 83 TYR A CA 1
ATOM 691 C C . TYR A 1 83 ? 16.899 -3.874 -9.096 1.00 80.50 83 TYR A C 1
ATOM 693 O O . TYR A 1 83 ? 17.356 -4.178 -10.192 1.00 80.50 83 TYR A O 1
ATOM 701 N N . LEU A 1 84 ? 16.051 -2.848 -8.961 1.00 75.44 84 LEU A N 1
ATOM 702 C CA . LEU A 1 84 ? 15.663 -2.008 -10.098 1.00 75.44 84 LEU A CA 1
ATOM 703 C C . LEU A 1 84 ? 16.852 -1.238 -10.682 1.00 75.44 84 LEU A C 1
ATOM 705 O O . LEU A 1 84 ? 16.911 -1.063 -11.895 1.00 75.44 84 LEU A O 1
ATOM 709 N N . HIS A 1 85 ? 17.779 -0.784 -9.838 1.00 70.38 85 HIS A N 1
ATOM 710 C CA . HIS A 1 85 ? 19.006 -0.138 -10.294 1.00 70.38 85 HIS A CA 1
ATOM 711 C C . HIS A 1 85 ? 19.950 -1.121 -10.992 1.00 70.38 85 HIS A C 1
ATOM 713 O O . HIS A 1 85 ? 20.503 -0.766 -12.028 1.00 70.38 85 HIS A O 1
ATOM 719 N N . ASP A 1 86 ? 20.068 -2.345 -10.478 1.00 66.44 86 ASP A N 1
ATOM 720 C CA . ASP A 1 86 ? 20.930 -3.378 -11.057 1.00 66.44 86 ASP A CA 1
ATOM 721 C C . ASP A 1 86 ? 20.383 -3.917 -12.392 1.00 66.44 86 ASP A C 1
ATOM 723 O O . ASP A 1 86 ? 21.153 -4.271 -13.275 1.00 66.44 86 ASP A O 1
ATOM 727 N N . VAL A 1 87 ? 19.056 -3.969 -12.570 1.00 61.00 87 VAL A N 1
ATOM 728 C CA . VAL A 1 87 ? 18.421 -4.542 -13.775 1.00 61.00 87 VAL A CA 1
ATOM 729 C C . VAL A 1 87 ? 18.136 -3.516 -14.871 1.00 61.00 87 VAL A C 1
ATOM 731 O O . VAL A 1 87 ? 18.133 -3.874 -16.042 1.00 61.00 87 VAL A O 1
ATOM 734 N N . CYS A 1 88 ? 17.888 -2.249 -14.529 1.00 56.28 88 CYS A N 1
ATOM 735 C CA . CYS A 1 88 ? 17.719 -1.180 -15.525 1.00 56.28 88 CYS A CA 1
ATOM 736 C C . CYS A 1 88 ? 19.024 -0.415 -15.814 1.00 56.28 88 CYS A C 1
ATOM 738 O O . CYS A 1 88 ? 18.978 0.615 -16.489 1.00 56.28 88 CYS A O 1
ATOM 740 N N . GLY A 1 89 ? 20.148 -0.860 -15.244 1.00 50.75 89 GLY A N 1
ATOM 741 C CA . GLY A 1 89 ? 21.468 -0.246 -15.390 1.00 50.75 89 GLY A CA 1
ATOM 742 C C . GLY A 1 89 ? 22.316 -0.768 -16.556 1.00 50.75 89 GLY A C 1
ATOM 743 O O . GLY A 1 89 ? 23.335 -0.138 -16.833 1.00 50.75 89 GLY A O 1
ATOM 744 N N . ASP A 1 90 ? 21.894 -1.843 -17.236 1.00 42.69 90 ASP A N 1
ATOM 745 C CA . ASP A 1 90 ? 22.562 -2.446 -18.407 1.00 42.69 90 ASP A CA 1
ATOM 746 C C . ASP A 1 90 ? 21.706 -2.352 -19.685 1.00 42.69 90 ASP A C 1
ATOM 748 O O . ASP A 1 90 ? 20.484 -2.635 -19.619 1.00 42.69 90 ASP A O 1
#

pLDDT: mean 87.01, std 10.78, range [42.69, 95.5]

Organism: Sinanodonta woodiana (NCBI:txid1069815)

Radius of gyration: 14.25 Å; chains: 1; bounding box: 37×30×34 Å

Sequence (90 aa):
MTDIDWSVAQSKDPVIREWIKKARDKGKPNRQSVPTRRDHLAIFWTFYKLCLQGVIYRRTRADDHDKLQLVLPKSNREEVMSYLHDVCGD

Foldseek 3Di:
DPPDPQLVLLCPFPLSVVLLVVVVVVDLDDPVPFDPDPSRVVCSVQVVQWDDDSGIWGWDADPNDIDTHHDDRPVCVVVVVVVCCVVVVD